Protein AF-A0A2V9WBE5-F1 (afdb_monomer_lite)

Secondary structure (DSSP, 8-state):
-EE----SHHHHHHHHHTT--EE-SGGGGS-----GGG--HHHHHHHHHHHHTTSSS--HHHHHHHHHH-HHHHHHHHHHHTSTTT--SS----HHHHHHHHHHHHHHHHHHHHHHHHHTTTS-HHHHHHHHHHHHHHHHHGGGS--TT--HHHHHHHTTHHHHHTS-HHHHHHHS---GGG-

pLDDT: mean 77.33, std 11.96, range [38.25, 93.69]

Structure (mmCIF, N/CA/C/O backbone):
data_AF-A0A2V9WBE5-F1
#
_entry.id   AF-A0A2V9WBE5-F1
#
loop_
_atom_site.group_PDB
_atom_site.id
_atom_site.type_symbol
_atom_site.label_atom_id
_atom_site.label_alt_id
_atom_site.label_comp_id
_atom_site.label_asym_id
_atom_site.label_entity_id
_atom_site.label_seq_id
_atom_site.pdbx_PDB_ins_code
_atom_site.Cartn_x
_atom_site.Cartn_y
_atom_site.Cartn_z
_atom_site.occupancy
_atom_site.B_iso_or_equiv
_atom_site.auth_seq_id
_atom_site.auth_comp_id
_atom_site.auth_asym_id
_atom_site.auth_atom_id
_atom_site.pdbx_PDB_model_num
ATOM 1 N N . MET A 1 1 ? -28.355 -11.026 12.285 1.00 78.06 1 MET A N 1
ATOM 2 C CA . MET A 1 1 ? -29.011 -9.721 12.033 1.00 78.06 1 MET A CA 1
ATOM 3 C C . MET A 1 1 ? -27.950 -8.696 11.657 1.00 78.06 1 MET A C 1
ATOM 5 O O . MET A 1 1 ? -26.858 -8.767 12.220 1.00 78.06 1 MET A O 1
ATOM 9 N N . LEU A 1 2 ? -28.258 -7.803 10.712 1.00 88.44 2 LEU A N 1
ATOM 10 C CA . LEU A 1 2 ? -27.380 -6.739 10.209 1.00 88.44 2 LEU A CA 1
ATOM 11 C C . LEU A 1 2 ? -27.855 -5.382 10.744 1.00 88.44 2 LEU A C 1
ATOM 13 O O . LEU A 1 2 ? -29.040 -5.081 10.640 1.00 88.44 2 LEU A O 1
ATOM 17 N N . ALA A 1 3 ? -26.945 -4.595 11.313 1.00 88.69 3 ALA A N 1
ATOM 18 C CA . ALA A 1 3 ? -27.180 -3.197 11.655 1.00 88.69 3 ALA A CA 1
ATOM 19 C C . ALA A 1 3 ? -26.662 -2.305 10.520 1.00 88.69 3 ALA A C 1
ATOM 21 O O . ALA A 1 3 ? -25.481 -2.364 10.173 1.00 88.69 3 ALA A O 1
ATOM 22 N N . GLU A 1 4 ? -27.540 -1.494 9.938 1.00 89.38 4 GLU A N 1
ATOM 23 C CA . GLU A 1 4 ? -27.226 -0.611 8.811 1.00 89.38 4 GLU A CA 1
ATOM 24 C C . GLU A 1 4 ? -27.045 0.844 9.260 1.00 89.38 4 GLU A C 1
ATOM 26 O O . GLU A 1 4 ? -27.530 1.244 10.317 1.00 89.38 4 GLU A O 1
ATOM 31 N N . LYS A 1 5 ? -26.380 1.649 8.417 1.00 87.00 5 LYS A N 1
ATOM 32 C CA . LYS A 1 5 ? -26.157 3.094 8.614 1.00 87.00 5 LYS A CA 1
ATOM 33 C C . LYS A 1 5 ? -25.480 3.450 9.945 1.00 87.00 5 LYS A C 1
ATOM 35 O O . LYS A 1 5 ? -25.814 4.450 10.562 1.00 87.00 5 LYS A O 1
ATOM 40 N N . ILE A 1 6 ? -24.497 2.654 10.363 1.00 86.25 6 ILE A N 1
ATOM 41 C CA . ILE A 1 6 ? -23.633 2.989 11.502 1.00 86.25 6 ILE A CA 1
ATOM 42 C C . ILE A 1 6 ? -22.688 4.137 11.104 1.00 86.25 6 ILE A C 1
ATOM 44 O O . ILE A 1 6 ? -21.798 3.970 10.262 1.00 86.25 6 ILE A O 1
ATOM 48 N N . GLU A 1 7 ? -22.858 5.311 11.699 1.00 85.25 7 GLU A N 1
ATOM 49 C CA . GLU A 1 7 ? -22.063 6.508 11.401 1.00 85.25 7 GLU A CA 1
ATOM 50 C C . GLU A 1 7 ? -21.077 6.860 12.520 1.00 85.25 7 GLU A C 1
ATOM 52 O O . GLU A 1 7 ? -20.078 7.536 12.259 1.00 85.25 7 GLU A O 1
ATOM 57 N N . THR A 1 8 ? -21.286 6.338 13.734 1.00 83.25 8 THR A N 1
ATOM 58 C CA . THR A 1 8 ? -20.435 6.604 14.904 1.00 83.25 8 THR A CA 1
ATOM 59 C C . THR A 1 8 ? -20.063 5.349 15.705 1.00 83.25 8 THR A C 1
ATOM 61 O O . THR A 1 8 ? -20.755 4.329 15.682 1.00 83.25 8 THR A O 1
ATOM 64 N N . GLN A 1 9 ? -18.987 5.447 16.496 1.00 82.25 9 GLN A N 1
ATOM 65 C CA . GLN A 1 9 ? -18.557 4.383 17.413 1.00 82.25 9 GLN A CA 1
ATOM 66 C C . GLN A 1 9 ? -19.624 4.068 18.474 1.00 82.25 9 GLN A C 1
ATOM 68 O O . GLN A 1 9 ? -19.827 2.909 18.833 1.00 82.25 9 GLN A O 1
ATOM 73 N N . ALA A 1 10 ? -20.347 5.086 18.949 1.00 85.94 10 ALA A N 1
ATOM 74 C CA . ALA A 1 10 ? -21.421 4.917 19.925 1.00 85.94 10 ALA A CA 1
ATOM 75 C C . ALA A 1 10 ? -22.592 4.093 19.359 1.00 85.94 10 ALA A C 1
ATOM 77 O O . ALA A 1 10 ? -23.135 3.233 20.052 1.00 85.94 10 ALA A O 1
ATOM 78 N N . GLU A 1 11 ? -22.957 4.315 18.093 1.00 88.06 11 GLU A N 1
ATOM 79 C CA . GLU A 1 11 ? -23.975 3.516 17.398 1.00 88.06 11 GLU A CA 1
ATOM 80 C C . GLU A 1 11 ? -23.520 2.072 17.196 1.00 88.06 11 GLU A C 1
ATOM 82 O O . GLU A 1 11 ? -24.308 1.153 17.414 1.00 88.06 11 GLU A O 1
ATOM 87 N N . PHE A 1 12 ? -22.247 1.863 16.845 1.00 87.50 12 PHE A N 1
ATOM 88 C CA . PHE A 1 12 ? -21.667 0.526 16.730 1.00 87.50 12 PHE A CA 1
ATOM 89 C C . PHE A 1 12 ? -21.754 -0.249 18.051 1.00 87.50 12 PHE A C 1
ATOM 91 O O . PHE A 1 12 ? -22.255 -1.374 18.071 1.00 87.50 12 PHE A O 1
ATOM 98 N N . LEU A 1 13 ? -21.311 0.357 19.159 1.00 89.69 13 LEU A N 1
ATOM 99 C CA . LEU A 1 13 ? -21.344 -0.275 20.481 1.00 89.69 13 LEU A CA 1
ATOM 100 C C . LEU A 1 13 ? -22.779 -0.571 20.927 1.00 89.69 13 LEU A C 1
ATOM 102 O O . LEU A 1 13 ? -23.063 -1.677 21.378 1.00 89.69 13 LEU A O 1
ATOM 106 N N . ARG A 1 14 ? -23.708 0.366 20.707 1.00 91.31 14 ARG A N 1
ATOM 107 C CA . ARG A 1 14 ? -25.129 0.164 21.014 1.00 91.31 14 ARG A CA 1
ATOM 108 C C . ARG A 1 14 ? -25.738 -0.980 20.199 1.00 91.31 14 ARG A C 1
ATOM 110 O O . ARG A 1 14 ? -26.460 -1.799 20.758 1.00 91.31 14 ARG A O 1
ATOM 117 N N . ALA A 1 15 ? -25.453 -1.061 18.899 1.00 90.25 15 ALA A N 1
ATOM 118 C CA . ALA A 1 15 ? -25.935 -2.153 18.053 1.00 90.25 15 ALA A CA 1
ATOM 119 C C . ALA A 1 15 ? -25.315 -3.503 18.460 1.00 90.25 15 ALA A C 1
ATOM 121 O O . ALA A 1 15 ? -25.993 -4.530 18.453 1.00 90.25 15 ALA A O 1
ATOM 122 N N . LYS A 1 16 ? -24.045 -3.512 18.875 1.00 90.12 16 LYS A N 1
ATOM 123 C CA . LYS A 1 16 ? -23.384 -4.711 19.401 1.00 90.12 16 LYS A CA 1
ATOM 124 C C . LYS A 1 16 ? -24.050 -5.207 20.689 1.00 90.12 16 LYS A C 1
ATOM 126 O O . LYS A 1 16 ? -24.352 -6.395 20.780 1.00 90.12 16 LYS A O 1
ATOM 131 N N . ASP A 1 17 ? -24.349 -4.312 21.630 1.00 93.69 17 ASP A N 1
ATOM 132 C CA . ASP A 1 17 ? -25.040 -4.653 22.885 1.00 93.69 17 ASP A CA 1
ATOM 133 C C . ASP A 1 17 ? -26.476 -5.149 22.657 1.00 93.69 17 ASP A C 1
ATOM 135 O O . ASP A 1 17 ? -26.994 -5.956 23.425 1.00 93.69 17 ASP A O 1
ATOM 139 N N . GLN A 1 18 ? -27.112 -4.726 21.563 1.00 93.25 18 GLN A N 1
ATOM 140 C CA . GLN A 1 18 ? -28.424 -5.220 21.130 1.00 93.25 18 GLN A CA 1
ATOM 141 C C . GLN A 1 18 ? -28.369 -6.595 20.435 1.00 93.25 18 GLN A C 1
ATOM 143 O O . GLN A 1 18 ? -29.400 -7.104 19.996 1.00 93.25 18 GLN A O 1
ATOM 148 N N . GLY A 1 19 ? -27.189 -7.215 20.325 1.00 92.38 19 GLY A N 1
ATOM 149 C CA . GLY A 1 19 ? -27.020 -8.561 19.772 1.00 92.38 19 GLY A CA 1
ATOM 150 C C . GLY A 1 19 ? -26.919 -8.622 18.245 1.00 92.38 19 GLY A C 1
ATOM 151 O O . GLY A 1 19 ? -27.076 -9.697 17.660 1.00 92.38 19 GLY A O 1
ATOM 152 N N . PHE A 1 20 ? -26.657 -7.499 17.567 1.00 90.62 20 PHE A N 1
ATOM 153 C CA . PHE A 1 20 ? -26.340 -7.526 16.139 1.00 90.62 20 PHE A CA 1
ATOM 154 C C . PHE A 1 20 ? -24.969 -8.172 15.895 1.00 90.62 20 PHE A C 1
ATOM 156 O O . PHE A 1 20 ? -24.033 -8.014 16.676 1.00 90.62 20 PHE A O 1
ATOM 163 N N . VAL A 1 21 ? -24.860 -8.915 14.790 1.00 87.94 21 VAL A N 1
ATOM 164 C CA . VAL A 1 21 ? -23.665 -9.717 14.454 1.00 87.94 21 VAL A CA 1
ATOM 165 C C . VAL A 1 21 ? -22.935 -9.147 13.236 1.00 87.94 21 VAL A C 1
ATOM 167 O O . VAL A 1 21 ? -21.721 -9.284 13.121 1.00 87.94 21 VAL A O 1
ATOM 170 N N . TYR A 1 22 ? -23.665 -8.474 12.343 1.00 85.50 22 TYR A N 1
ATOM 171 C CA . TYR A 1 22 ? -23.114 -7.793 11.175 1.00 85.50 22 TYR A CA 1
ATOM 172 C C . TYR A 1 22 ? -23.400 -6.297 11.252 1.00 85.50 22 TYR A C 1
ATOM 174 O O . TYR A 1 22 ? -24.440 -5.893 11.777 1.00 85.50 22 TYR A O 1
ATOM 182 N N . PHE A 1 23 ? -22.506 -5.489 10.682 1.00 86.50 23 PHE A N 1
ATOM 183 C CA . PHE A 1 23 ? -22.584 -4.033 10.732 1.00 86.50 23 PHE A CA 1
ATOM 184 C C . PHE A 1 23 ? -22.204 -3.429 9.383 1.00 86.50 23 PHE A C 1
ATOM 186 O O . PHE A 1 23 ? -21.252 -3.871 8.741 1.00 86.50 23 PHE A O 1
ATOM 193 N N . GLN A 1 24 ? -22.928 -2.393 8.978 1.00 82.56 24 GLN A N 1
ATOM 194 C CA . GLN A 1 24 ? -22.665 -1.615 7.777 1.00 82.56 24 GLN A CA 1
ATOM 195 C C . GLN A 1 24 ? -22.801 -0.129 8.104 1.00 82.56 24 GLN A C 1
ATOM 197 O O . GLN A 1 24 ? -23.780 0.298 8.711 1.00 82.56 24 GLN A O 1
ATOM 202 N N . GLY A 1 25 ? -21.856 0.681 7.635 1.00 83.50 25 GLY A N 1
ATOM 203 C CA . GLY A 1 25 ? -21.976 2.131 7.704 1.00 83.50 25 GLY A CA 1
ATOM 204 C C . GLY A 1 25 ? -20.668 2.863 7.427 1.00 83.50 25 GLY A C 1
ATOM 205 O O . GLY A 1 25 ? -19.612 2.244 7.282 1.00 83.50 25 GLY A O 1
ATOM 206 N N . PHE A 1 26 ? -20.745 4.190 7.311 1.00 77.19 26 PHE A N 1
ATOM 207 C CA . PHE A 1 26 ? -19.590 5.032 6.986 1.00 77.19 26 PHE A CA 1
ATOM 208 C C . PHE A 1 26 ? -18.542 5.073 8.096 1.00 77.19 26 PHE A C 1
ATOM 210 O O . PHE A 1 26 ? -17.376 5.330 7.799 1.00 77.19 26 PHE A O 1
ATOM 217 N N . PHE A 1 27 ? -18.937 4.778 9.338 1.00 76.31 27 PHE A N 1
ATOM 218 C CA . PHE A 1 27 ? -18.042 4.717 10.491 1.00 76.31 27 PHE A CA 1
ATOM 219 C C . PHE A 1 27 ? -16.790 3.866 10.220 1.00 76.31 27 PHE A C 1
ATOM 221 O O . PHE A 1 27 ? -15.676 4.304 10.476 1.00 76.31 27 PHE A O 1
ATOM 228 N N . PHE A 1 28 ? -16.952 2.697 9.594 1.00 73.94 28 PHE A N 1
ATOM 229 C CA . PHE A 1 28 ? -15.852 1.760 9.327 1.00 73.94 28 PHE A CA 1
ATOM 230 C C . PHE A 1 28 ? -14.881 2.210 8.221 1.00 73.94 28 PHE A C 1
ATOM 232 O O . PHE A 1 28 ? -13.916 1.507 7.928 1.00 73.94 28 PHE A O 1
ATOM 239 N N . ARG A 1 29 ? -15.151 3.347 7.566 1.00 71.06 29 ARG A N 1
ATOM 240 C CA . ARG A 1 29 ? -14.360 3.896 6.452 1.00 71.06 29 ARG A CA 1
ATOM 241 C C . ARG A 1 29 ? -13.839 5.307 6.724 1.00 71.06 29 ARG A C 1
ATOM 243 O O . ARG A 1 29 ? -13.309 5.928 5.809 1.00 71.06 29 ARG A O 1
ATOM 250 N N . ARG A 1 30 ? -14.013 5.825 7.942 1.00 67.88 30 ARG A N 1
ATOM 251 C CA . ARG A 1 30 ? -13.469 7.119 8.367 1.00 67.88 30 ARG A CA 1
ATOM 252 C C . ARG A 1 30 ? -12.310 6.894 9.339 1.00 67.88 30 ARG A C 1
ATOM 254 O O . ARG A 1 30 ? -12.384 5.956 10.132 1.00 67.88 30 ARG A O 1
ATOM 261 N N . PRO A 1 31 ? -11.258 7.727 9.299 1.00 56.84 31 PRO A N 1
ATOM 262 C CA . PRO A 1 31 ? -10.223 7.683 10.322 1.00 56.84 31 PRO A CA 1
ATOM 263 C C . PRO A 1 31 ? -10.829 7.990 11.697 1.00 56.84 31 PRO A C 1
ATOM 265 O O . PRO A 1 31 ? -11.551 8.975 11.858 1.00 56.84 31 PRO A O 1
ATOM 268 N N . GLU A 1 32 ? -10.520 7.163 12.696 1.00 63.84 32 GLU A N 1
ATOM 269 C CA . GLU A 1 32 ? -10.599 7.601 14.091 1.00 63.84 32 GLU A CA 1
ATOM 270 C C . GLU A 1 32 ? -9.409 8.535 14.320 1.00 63.84 32 GLU A C 1
ATOM 272 O O . GLU A 1 32 ? -8.277 8.165 14.035 1.00 63.84 32 GLU A O 1
ATOM 277 N N . MET A 1 33 ? -9.661 9.770 14.752 1.00 58.12 33 MET A N 1
ATOM 278 C CA . MET A 1 33 ? -8.610 10.774 14.932 1.00 58.12 33 MET A CA 1
ATOM 279 C C . MET A 1 33 ? -7.726 10.380 16.123 1.00 58.12 33 MET A C 1
ATOM 281 O O . MET A 1 33 ? -8.061 10.691 17.266 1.00 58.12 33 MET A O 1
ATOM 285 N N . MET A 1 34 ? -6.606 9.702 15.869 1.00 51.38 34 MET A N 1
ATOM 286 C CA . MET A 1 34 ? -5.536 9.559 16.856 1.00 51.38 34 MET A CA 1
ATOM 287 C C . MET A 1 34 ? -4.623 10.785 16.795 1.00 51.38 34 MET A C 1
ATOM 289 O O . MET A 1 34 ? -4.297 11.287 15.720 1.00 51.38 34 MET A O 1
ATOM 293 N N . ASN A 1 35 ? -4.188 11.286 17.954 1.00 48.38 35 ASN A N 1
ATOM 294 C CA . ASN A 1 35 ? -3.195 12.356 17.989 1.00 48.38 35 ASN A CA 1
ATOM 295 C C . ASN A 1 35 ? -1.911 11.870 17.306 1.00 48.38 35 ASN A C 1
ATOM 297 O O . ASN A 1 35 ? -1.363 10.824 17.649 1.00 48.38 35 ASN A O 1
ATOM 301 N N . THR A 1 36 ? -1.374 12.667 16.382 1.00 49.62 36 THR A N 1
ATOM 302 C CA . THR A 1 36 ? -0.201 12.329 15.557 1.00 49.62 36 THR A CA 1
ATOM 303 C C . THR A 1 36 ? 1.066 11.984 16.350 1.00 49.62 36 THR A C 1
ATOM 305 O O . THR A 1 36 ? 2.021 11.459 15.777 1.00 49.62 36 THR A O 1
ATOM 308 N N . ARG A 1 37 ? 1.090 12.284 17.656 1.00 48.00 37 ARG A N 1
ATOM 309 C CA . ARG A 1 37 ? 2.185 11.971 18.586 1.00 48.00 37 ARG A CA 1
ATOM 310 C C . ARG A 1 37 ? 2.231 10.504 19.029 1.00 48.00 37 ARG A C 1
ATOM 312 O O . ARG A 1 37 ? 3.293 10.083 19.472 1.00 48.00 37 ARG A O 1
ATOM 319 N N . ASP A 1 38 ? 1.158 9.736 18.840 1.00 52.41 38 ASP A N 1
ATOM 320 C CA . ASP A 1 38 ? 1.042 8.351 19.326 1.00 52.41 38 ASP A CA 1
ATOM 321 C C . ASP A 1 38 ? 1.103 7.299 18.202 1.00 52.41 38 ASP A C 1
ATOM 323 O O . ASP A 1 38 ? 0.725 6.145 18.400 1.00 52.41 38 ASP A O 1
ATOM 327 N N . MET A 1 39 ? 1.579 7.665 17.002 1.00 59.91 39 MET A N 1
ATOM 328 C CA . MET A 1 39 ? 1.632 6.726 15.877 1.00 59.91 39 MET A CA 1
ATOM 329 C C . MET A 1 39 ? 2.607 5.565 16.163 1.00 59.91 39 MET A C 1
ATOM 331 O O . MET A 1 39 ? 3.805 5.803 16.351 1.00 59.91 39 MET A O 1
ATOM 335 N N . PRO A 1 40 ? 2.139 4.304 16.113 1.00 66.75 40 PRO A N 1
ATOM 336 C CA . PRO A 1 40 ? 2.992 3.134 16.276 1.00 66.75 40 PRO A CA 1
ATOM 337 C C . PRO A 1 40 ? 4.147 3.096 15.260 1.00 66.75 40 PRO A C 1
ATOM 339 O O . PRO A 1 40 ? 3.980 3.427 14.081 1.00 66.75 40 PRO A O 1
ATOM 342 N N . ALA A 1 41 ? 5.330 2.658 15.702 1.00 65.31 41 ALA A N 1
ATOM 343 C CA . ALA A 1 41 ? 6.552 2.659 14.887 1.00 65.31 41 ALA A CA 1
ATOM 344 C C . ALA A 1 41 ? 6.426 1.843 13.582 1.00 65.31 41 ALA A C 1
ATOM 346 O O . ALA A 1 41 ? 7.000 2.220 12.559 1.00 65.31 41 ALA A O 1
ATOM 347 N N . ASN A 1 42 ? 5.625 0.775 13.594 1.00 71.38 42 ASN A N 1
ATOM 348 C CA . ASN A 1 42 ? 5.325 -0.038 12.415 1.00 71.38 42 ASN A CA 1
ATOM 349 C C . ASN A 1 42 ? 4.520 0.741 11.352 1.00 71.38 42 ASN A C 1
ATOM 351 O O . ASN A 1 42 ? 4.871 0.716 10.173 1.00 71.38 42 ASN A O 1
ATOM 355 N N . ARG A 1 43 ? 3.500 1.521 11.752 1.00 75.56 43 ARG A N 1
ATOM 356 C CA . ARG A 1 43 ? 2.715 2.389 10.849 1.00 75.56 43 ARG A CA 1
ATOM 357 C C . ARG A 1 43 ? 3.597 3.447 10.187 1.00 75.56 43 ARG A C 1
ATOM 359 O O . ARG A 1 43 ? 3.488 3.680 8.983 1.00 75.56 43 ARG A O 1
ATOM 366 N N . MET A 1 44 ? 4.534 4.018 10.944 1.00 81.69 44 MET A N 1
ATOM 367 C CA . MET A 1 44 ? 5.516 4.961 10.406 1.00 81.69 44 MET A CA 1
ATOM 368 C C . MET A 1 44 ? 6.424 4.311 9.351 1.00 81.69 44 MET A C 1
ATOM 370 O O . MET A 1 44 ? 6.733 4.939 8.336 1.00 81.69 44 MET A O 1
ATOM 374 N N . ASN A 1 45 ? 6.841 3.057 9.551 1.00 86.75 45 ASN A N 1
ATOM 375 C CA . ASN A 1 45 ? 7.685 2.369 8.578 1.00 86.75 45 ASN A CA 1
ATOM 376 C C . ASN A 1 45 ? 6.937 2.073 7.265 1.00 86.75 45 ASN A C 1
ATOM 378 O O . ASN A 1 45 ? 7.496 2.279 6.188 1.00 86.75 45 ASN A O 1
ATOM 382 N N . TYR A 1 46 ? 5.652 1.702 7.327 1.00 85.81 46 TYR A N 1
ATOM 383 C CA . TYR A 1 46 ? 4.815 1.553 6.128 1.00 85.81 46 TYR A CA 1
ATOM 384 C C . TYR A 1 46 ? 4.644 2.868 5.359 1.00 85.81 46 TYR A C 1
ATOM 386 O O . TYR A 1 46 ? 4.725 2.877 4.130 1.00 85.81 46 TYR A O 1
ATOM 394 N N . LEU A 1 47 ? 4.477 3.996 6.056 1.00 84.12 47 LEU A N 1
ATOM 395 C CA . LEU A 1 47 ? 4.420 5.307 5.409 1.00 84.12 47 LEU A CA 1
ATOM 396 C C . LEU A 1 47 ? 5.737 5.641 4.691 1.00 84.12 47 LEU A C 1
ATOM 398 O O . LEU A 1 47 ? 5.715 6.103 3.552 1.00 84.12 47 LEU A O 1
ATOM 402 N N . ARG A 1 48 ? 6.887 5.356 5.314 1.00 89.00 48 ARG A N 1
ATOM 403 C CA . ARG A 1 48 ? 8.206 5.533 4.681 1.00 89.00 48 ARG A CA 1
ATOM 404 C C . ARG A 1 48 ? 8.382 4.641 3.451 1.00 89.00 48 ARG A C 1
ATOM 406 O O . ARG A 1 48 ? 8.900 5.109 2.441 1.00 89.00 48 ARG A O 1
ATOM 413 N N . MET A 1 49 ? 7.900 3.394 3.492 1.00 90.31 49 MET A N 1
ATOM 414 C CA . MET A 1 49 ? 7.870 2.526 2.306 1.00 90.31 49 MET A CA 1
ATOM 415 C C . MET A 1 49 ? 7.066 3.162 1.168 1.00 90.31 49 MET A C 1
ATOM 417 O O . MET A 1 49 ? 7.551 3.199 0.039 1.00 90.31 49 MET A O 1
ATOM 421 N N . LEU A 1 50 ? 5.869 3.689 1.462 1.00 86.88 50 LEU A N 1
ATOM 422 C CA . LEU A 1 50 ? 5.019 4.371 0.478 1.00 86.88 50 LEU A CA 1
ATOM 423 C C . LEU A 1 50 ? 5.690 5.624 -0.096 1.00 86.88 50 LEU A C 1
ATOM 425 O O . LEU A 1 50 ? 5.599 5.861 -1.300 1.00 86.88 50 LEU A O 1
ATOM 429 N N . GLN A 1 51 ? 6.388 6.401 0.735 1.00 87.62 51 GLN A N 1
ATOM 430 C CA . GLN A 1 51 ? 7.166 7.557 0.285 1.00 87.62 51 GLN A CA 1
ATOM 431 C C . GLN A 1 51 ? 8.266 7.146 -0.696 1.00 87.62 51 GLN A C 1
ATOM 433 O O . GLN A 1 51 ? 8.367 7.734 -1.770 1.00 87.62 51 GLN A O 1
ATOM 438 N N . GLU A 1 52 ? 9.059 6.127 -0.358 1.00 90.50 52 GLU A N 1
ATOM 439 C CA . GLU A 1 52 ? 10.188 5.684 -1.180 1.00 90.50 52 GLU A CA 1
ATOM 440 C C . GLU A 1 52 ? 9.727 5.216 -2.567 1.00 90.50 52 GLU A C 1
ATOM 442 O O . GLU A 1 52 ? 10.248 5.655 -3.588 1.00 90.50 52 GLU A O 1
ATOM 447 N N . VAL A 1 53 ? 8.667 4.405 -2.628 1.00 89.12 53 VAL A N 1
ATOM 448 C CA . VAL A 1 53 ? 8.127 3.886 -3.900 1.00 89.12 53 VAL A CA 1
ATOM 449 C C . VAL A 1 53 ? 7.277 4.885 -4.686 1.00 89.12 53 VAL A C 1
ATOM 451 O O . VAL A 1 53 ? 6.825 4.563 -5.793 1.00 89.12 53 VAL A O 1
ATOM 454 N N . SER A 1 54 ? 7.047 6.078 -4.138 1.00 84.62 54 SER A N 1
ATOM 455 C CA . SER A 1 54 ? 6.403 7.197 -4.839 1.00 84.62 54 SER A CA 1
ATOM 456 C C . SER A 1 54 ? 7.419 8.154 -5.467 1.00 84.62 54 SER A C 1
ATOM 458 O O . SER A 1 54 ? 7.042 8.961 -6.308 1.00 84.62 54 SER A O 1
ATOM 460 N N . ARG A 1 55 ? 8.712 8.051 -5.124 1.00 86.12 55 ARG A N 1
ATOM 461 C CA . ARG A 1 55 ? 9.756 8.896 -5.720 1.00 86.12 55 ARG A CA 1
ATOM 462 C C . ARG A 1 55 ? 9.934 8.612 -7.216 1.00 86.12 55 ARG A C 1
ATOM 464 O O . ARG A 1 55 ? 9.860 7.441 -7.601 1.00 86.12 55 ARG A O 1
ATOM 471 N N . PRO A 1 56 ? 10.256 9.627 -8.043 1.00 81.56 56 PRO A N 1
ATOM 472 C CA . PRO A 1 56 ? 10.575 9.424 -9.457 1.00 81.56 56 PRO A CA 1
ATOM 473 C C . PRO A 1 56 ? 11.702 8.407 -9.669 1.00 81.56 56 PRO A C 1
ATOM 475 O O . PRO A 1 56 ? 11.577 7.512 -10.497 1.00 81.56 56 PRO A O 1
ATOM 478 N N . GLU A 1 57 ? 12.753 8.485 -8.852 1.00 86.62 57 GLU A N 1
ATOM 479 C CA . GLU A 1 57 ? 13.881 7.552 -8.851 1.00 86.62 57 GLU A CA 1
ATOM 480 C C . GLU A 1 57 ? 13.846 6.702 -7.579 1.00 86.62 57 GLU A C 1
ATOM 482 O O . GLU A 1 57 ? 13.822 7.240 -6.468 1.00 86.62 57 GLU A O 1
ATOM 487 N N . LEU A 1 58 ? 13.816 5.374 -7.731 1.00 87.81 58 LEU A N 1
ATOM 488 C CA . LEU A 1 58 ? 13.763 4.460 -6.593 1.00 87.81 58 LEU A CA 1
ATOM 489 C C . LEU A 1 58 ? 15.154 4.275 -5.987 1.00 87.81 58 LEU A C 1
ATOM 491 O O . LEU A 1 58 ? 16.055 3.746 -6.642 1.00 87.81 58 LEU A O 1
ATOM 495 N N . ASN A 1 59 ? 15.319 4.574 -4.697 1.00 91.56 59 ASN A N 1
ATOM 496 C CA . ASN A 1 59 ? 16.504 4.128 -3.979 1.00 91.56 59 ASN A CA 1
ATOM 497 C C . ASN A 1 59 ? 16.297 2.691 -3.480 1.00 91.56 59 ASN A C 1
ATOM 499 O O . ASN A 1 59 ? 15.776 2.452 -2.390 1.00 91.56 59 ASN A O 1
ATOM 503 N N . LEU A 1 60 ? 16.745 1.714 -4.274 1.00 89.19 60 LEU A N 1
ATOM 504 C CA . LEU A 1 60 ? 16.591 0.290 -3.954 1.00 89.19 60 LEU A CA 1
ATOM 505 C C . LEU A 1 60 ? 17.227 -0.093 -2.605 1.00 89.19 60 LEU A C 1
ATOM 507 O O . LEU A 1 60 ? 16.723 -0.975 -1.915 1.00 89.19 60 LEU A O 1
ATOM 511 N N . LYS A 1 61 ? 18.326 0.566 -2.214 1.00 91.38 61 LYS A N 1
ATOM 512 C CA . LYS A 1 61 ? 19.010 0.302 -0.940 1.00 91.38 61 LYS A CA 1
ATOM 513 C C . LYS A 1 61 ? 18.185 0.800 0.244 1.00 91.38 61 LYS A C 1
ATOM 515 O O . LYS A 1 61 ? 18.102 0.111 1.256 1.00 91.38 61 LYS A O 1
ATOM 520 N N . GLU A 1 62 ? 17.578 1.975 0.115 1.00 93.44 62 GLU A N 1
ATOM 521 C CA . GLU A 1 62 ? 16.691 2.497 1.153 1.00 93.44 62 GLU A CA 1
ATOM 522 C C . GLU A 1 62 ? 15.421 1.656 1.259 1.00 93.44 62 GLU A C 1
ATOM 524 O O . GLU A 1 62 ? 15.034 1.252 2.354 1.00 93.44 62 GLU A O 1
ATOM 529 N N . LEU A 1 63 ? 14.841 1.275 0.118 1.00 92.94 63 LEU A N 1
ATOM 530 C CA . LEU A 1 63 ? 13.701 0.369 0.095 1.00 92.94 63 LEU A CA 1
ATOM 531 C C . LEU A 1 63 ? 14.025 -0.981 0.756 1.00 92.94 63 LEU A C 1
ATOM 533 O O . LEU A 1 63 ? 13.231 -1.489 1.546 1.00 92.94 63 LEU A O 1
ATOM 537 N N . GLU A 1 64 ? 15.199 -1.550 0.473 1.00 92.75 64 GLU A N 1
ATOM 538 C CA . GLU A 1 64 ? 15.684 -2.772 1.121 1.00 92.75 64 GLU A CA 1
ATOM 539 C C . GLU A 1 64 ? 15.735 -2.614 2.649 1.00 92.75 64 GLU A C 1
ATOM 541 O O . GLU A 1 64 ? 15.282 -3.508 3.365 1.00 92.75 64 GLU A O 1
ATOM 546 N N . ASN A 1 65 ? 16.260 -1.493 3.154 1.00 93.44 65 ASN A N 1
ATOM 547 C CA . ASN A 1 65 ? 16.340 -1.221 4.592 1.00 93.44 65 ASN A CA 1
ATOM 548 C C . ASN A 1 65 ? 14.951 -1.118 5.227 1.00 93.44 65 ASN A C 1
ATOM 550 O O . ASN A 1 65 ? 14.706 -1.732 6.267 1.00 93.44 65 ASN A O 1
ATOM 554 N N . LEU A 1 66 ? 14.036 -0.388 4.584 1.00 93.12 66 LEU A N 1
ATOM 555 C CA . LEU A 1 66 ? 12.660 -0.234 5.050 1.00 93.12 66 LEU A CA 1
ATOM 556 C C . LEU A 1 66 ? 11.956 -1.591 5.119 1.00 93.12 66 LEU A C 1
ATOM 558 O O . LEU A 1 66 ? 11.354 -1.913 6.143 1.00 93.12 66 LEU A O 1
ATOM 562 N N . VAL A 1 67 ? 12.076 -2.416 4.072 1.00 90.25 67 VAL A N 1
ATOM 563 C CA . VAL A 1 67 ? 11.504 -3.772 4.042 1.00 90.25 67 VAL A CA 1
ATOM 564 C C . VAL A 1 67 ? 12.105 -4.644 5.145 1.00 90.25 67 VAL A C 1
ATOM 566 O O . VAL A 1 67 ? 11.359 -5.330 5.840 1.00 90.25 67 VAL A O 1
ATOM 569 N N . LYS A 1 68 ? 13.429 -4.586 5.353 1.00 86.38 68 LYS A N 1
ATOM 570 C CA . LYS A 1 68 ? 14.136 -5.339 6.405 1.00 86.38 68 LYS A CA 1
ATOM 571 C C . LYS A 1 68 ? 13.726 -4.957 7.8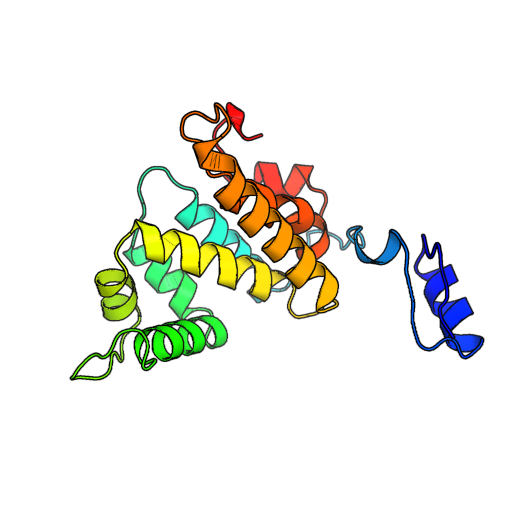20 1.00 86.38 68 LYS A C 1
ATOM 573 O O . LYS A 1 68 ? 13.769 -5.815 8.698 1.00 86.38 68 LYS A O 1
ATOM 578 N N . ALA A 1 69 ? 13.321 -3.709 8.035 1.00 86.94 69 ALA A N 1
ATOM 579 C CA . ALA A 1 69 ? 12.827 -3.257 9.328 1.00 86.94 69 ALA A CA 1
ATOM 580 C C . ALA A 1 69 ? 11.485 -3.911 9.714 1.00 86.94 69 ALA A C 1
ATOM 582 O O . ALA A 1 69 ? 11.166 -3.971 10.896 1.00 86.94 69 ALA A O 1
ATOM 583 N N . GLU A 1 70 ? 10.731 -4.461 8.751 1.00 83.62 70 GLU A N 1
ATOM 584 C CA . GLU A 1 70 ? 9.458 -5.147 8.998 1.00 83.62 70 GLU A CA 1
ATOM 585 C C . GLU A 1 70 ? 9.535 -6.631 8.632 1.00 83.62 70 GLU A C 1
ATOM 587 O O . GLU A 1 70 ? 9.377 -7.037 7.476 1.00 83.62 70 GLU A O 1
ATOM 592 N N . ALA A 1 71 ? 9.711 -7.479 9.648 1.00 71.19 71 ALA A N 1
ATOM 593 C CA . ALA A 1 71 ? 9.845 -8.927 9.475 1.00 71.19 71 ALA A CA 1
ATOM 594 C C . ALA A 1 71 ? 8.657 -9.556 8.719 1.00 71.19 71 ALA A C 1
ATOM 596 O O . ALA A 1 71 ? 8.839 -10.457 7.897 1.00 71.19 71 ALA A O 1
ATOM 597 N N . SER A 1 72 ? 7.439 -9.049 8.949 1.00 72.94 72 SER A N 1
ATOM 598 C CA . SER A 1 72 ? 6.231 -9.532 8.270 1.00 72.94 72 SER A CA 1
ATOM 599 C C . SER A 1 72 ? 6.254 -9.251 6.759 1.00 72.94 72 SER A C 1
ATOM 601 O O . SER A 1 72 ? 5.828 -10.093 5.965 1.00 72.94 72 SER A O 1
ATOM 603 N N . VAL A 1 73 ? 6.812 -8.109 6.351 1.00 84.56 73 VAL A N 1
ATOM 604 C CA . VAL A 1 73 ? 6.988 -7.709 4.949 1.00 84.56 73 VAL A CA 1
ATOM 605 C C . VAL A 1 73 ? 8.075 -8.559 4.300 1.00 84.56 73 VAL A C 1
ATOM 607 O O . VAL A 1 73 ? 7.835 -9.144 3.246 1.00 84.56 73 VAL A O 1
ATOM 610 N N . CYS A 1 74 ? 9.224 -8.727 4.959 1.00 75.75 74 CYS A N 1
ATOM 611 C CA . CYS A 1 74 ? 10.299 -9.610 4.491 1.00 75.75 74 CYS A CA 1
ATOM 612 C C . CYS A 1 74 ? 9.800 -11.022 4.179 1.00 75.75 74 CYS A C 1
ATOM 614 O O . CYS A 1 74 ? 10.039 -11.551 3.093 1.00 75.75 74 CYS A O 1
ATOM 616 N N . TYR A 1 75 ? 9.075 -11.620 5.124 1.00 70.00 75 TYR A N 1
ATOM 617 C CA . TYR A 1 75 ? 8.533 -12.962 4.965 1.00 70.00 75 TYR A CA 1
ATOM 618 C C . TYR A 1 75 ? 7.569 -13.053 3.775 1.00 70.00 75 TYR A C 1
ATOM 620 O O . TYR A 1 75 ? 7.673 -13.972 2.961 1.00 70.00 75 TYR A O 1
ATOM 628 N N . ARG A 1 76 ? 6.654 -12.083 3.633 1.00 75.19 76 ARG A N 1
ATOM 629 C CA . ARG A 1 76 ? 5.705 -12.034 2.509 1.00 75.19 76 ARG A CA 1
ATOM 630 C C . ARG A 1 76 ? 6.415 -11.887 1.164 1.00 75.19 76 ARG A C 1
ATOM 632 O O . ARG A 1 76 ? 5.975 -12.511 0.203 1.00 75.19 76 ARG A O 1
ATOM 639 N N . LEU A 1 77 ? 7.495 -11.106 1.094 1.00 82.19 77 LEU A N 1
ATOM 640 C CA . LEU A 1 77 ? 8.261 -10.893 -0.138 1.00 82.19 77 LEU A CA 1
ATOM 641 C C . LEU A 1 77 ? 8.909 -12.191 -0.614 1.00 82.19 77 LEU A C 1
ATOM 643 O O . LEU A 1 77 ? 8.711 -12.610 -1.753 1.00 82.19 77 LEU A O 1
ATOM 647 N N . LEU A 1 78 ? 9.648 -12.846 0.283 1.00 74.88 78 LEU A N 1
ATOM 648 C CA . LEU A 1 78 ? 10.347 -14.091 -0.028 1.00 74.88 78 LEU A CA 1
ATOM 649 C C . LEU A 1 78 ? 9.353 -15.209 -0.359 1.00 74.88 78 LEU A C 1
ATOM 651 O O . LEU A 1 78 ? 9.537 -15.925 -1.337 1.00 74.88 78 LEU A O 1
ATOM 655 N N . ARG A 1 79 ? 8.251 -15.321 0.395 1.00 73.00 79 ARG A N 1
ATOM 656 C CA . ARG A 1 79 ? 7.193 -16.303 0.113 1.00 73.00 79 ARG A CA 1
ATOM 657 C C . ARG A 1 79 ? 6.498 -16.056 -1.226 1.00 73.00 79 ARG A C 1
ATOM 659 O O . ARG A 1 79 ? 6.150 -17.018 -1.902 1.00 73.00 79 ARG A O 1
ATOM 666 N N . TYR A 1 80 ? 6.268 -14.795 -1.592 1.00 74.06 80 TYR A N 1
ATOM 667 C CA . TYR A 1 80 ? 5.664 -14.444 -2.876 1.00 74.06 80 TYR A CA 1
ATOM 668 C C . TYR A 1 80 ? 6.552 -14.890 -4.038 1.00 74.06 80 TYR A C 1
ATOM 670 O O . TYR A 1 80 ? 6.076 -15.584 -4.934 1.00 74.06 80 TYR A O 1
ATOM 678 N N . LEU A 1 81 ? 7.846 -14.568 -3.987 1.00 76.69 81 LEU A N 1
ATOM 679 C CA . LEU A 1 81 ? 8.783 -14.938 -5.044 1.00 76.69 81 LEU A CA 1
ATOM 680 C C . LEU A 1 81 ? 9.106 -16.429 -5.100 1.00 76.69 81 LEU A C 1
ATOM 682 O O . LEU A 1 81 ? 9.242 -16.970 -6.188 1.00 76.69 81 LEU A O 1
ATOM 686 N N . ASN A 1 82 ? 9.168 -17.114 -3.959 1.00 70.38 82 ASN A N 1
ATOM 687 C CA . ASN A 1 82 ? 9.359 -18.567 -3.916 1.00 70.38 82 ASN A CA 1
ATOM 688 C C . ASN A 1 82 ? 8.055 -19.347 -4.171 1.00 70.38 82 ASN A C 1
ATOM 690 O O . ASN A 1 82 ? 7.989 -20.551 -3.932 1.00 70.38 82 ASN A O 1
ATOM 694 N N . SER A 1 83 ? 6.988 -18.679 -4.621 1.00 71.25 83 SER A N 1
ATOM 695 C CA . SER A 1 83 ? 5.752 -19.360 -4.994 1.00 71.25 83 SER A CA 1
ATOM 696 C C . SER A 1 83 ? 5.875 -20.042 -6.359 1.00 71.25 83 SER A C 1
ATOM 698 O O . SER A 1 83 ? 6.662 -19.643 -7.219 1.00 71.25 83 SER A O 1
ATOM 700 N N . ALA A 1 84 ? 5.022 -21.044 -6.588 1.00 61.19 84 ALA A N 1
ATOM 701 C CA . ALA A 1 84 ? 4.980 -21.797 -7.843 1.00 61.19 84 ALA A CA 1
ATOM 702 C C . ALA A 1 84 ? 4.714 -20.924 -9.088 1.00 61.19 84 ALA A C 1
ATOM 704 O O . ALA A 1 84 ? 4.980 -21.367 -10.199 1.00 61.19 84 ALA A O 1
ATOM 705 N N . ILE A 1 85 ? 4.223 -19.690 -8.907 1.00 64.19 85 ILE A N 1
ATOM 706 C CA . ILE A 1 85 ? 3.972 -18.723 -9.985 1.00 64.19 85 ILE A CA 1
ATOM 707 C C . ILE A 1 85 ? 5.274 -18.342 -10.702 1.00 64.19 85 ILE A C 1
ATOM 709 O O . ILE A 1 85 ? 5.266 -18.163 -11.916 1.00 64.19 85 ILE A O 1
ATOM 713 N N . PHE A 1 86 ? 6.383 -18.229 -9.967 1.00 69.25 86 PHE A N 1
ATOM 714 C CA . PHE A 1 86 ? 7.666 -17.797 -10.528 1.00 69.25 86 PHE A CA 1
ATOM 715 C C . PHE A 1 86 ? 8.574 -18.961 -10.933 1.00 69.25 86 PHE A C 1
ATOM 717 O O . PHE A 1 86 ? 9.440 -18.787 -11.786 1.00 69.25 86 PHE A O 1
ATOM 724 N N . GLY A 1 87 ? 8.374 -20.151 -10.354 1.00 66.62 87 GLY A N 1
ATOM 725 C CA . GLY A 1 87 ? 9.023 -21.385 -10.808 1.00 66.62 87 GLY A CA 1
ATOM 726 C C . GLY A 1 87 ? 10.556 -21.376 -10.745 1.00 66.62 87 GLY A C 1
ATOM 727 O O . GLY A 1 87 ? 11.197 -22.050 -11.552 1.00 66.62 87 GLY A O 1
ATOM 728 N N . PHE A 1 88 ? 11.158 -20.610 -9.827 1.00 76.19 88 PHE A N 1
ATOM 729 C CA . PHE A 1 88 ? 12.614 -20.561 -9.683 1.00 76.19 88 PHE A CA 1
ATOM 730 C C . PHE A 1 88 ? 13.186 -21.936 -9.315 1.00 76.19 88 PHE A C 1
ATOM 732 O O . PHE A 1 88 ? 12.662 -22.623 -8.442 1.00 76.19 88 PHE A O 1
ATOM 739 N N . GLN A 1 89 ? 14.292 -22.323 -9.963 1.00 69.62 89 GLN A N 1
ATOM 740 C CA . GLN A 1 89 ? 15.004 -23.571 -9.645 1.00 69.62 89 GLN A CA 1
ATOM 741 C C . GLN A 1 89 ? 15.725 -23.514 -8.291 1.00 69.62 89 GLN A C 1
ATOM 743 O O . GLN A 1 89 ? 15.962 -24.552 -7.679 1.00 69.62 89 GLN A O 1
ATOM 748 N N . SER A 1 90 ? 16.054 -22.305 -7.831 1.00 72.56 90 SER A N 1
ATOM 749 C CA . SER A 1 90 ? 16.739 -22.043 -6.566 1.00 72.56 90 SER A CA 1
ATOM 750 C C . SER A 1 90 ? 15.945 -21.030 -5.751 1.00 72.56 90 SER A C 1
ATOM 752 O O . SER A 1 90 ? 15.470 -20.032 -6.295 1.00 72.56 90 SER A O 1
ATOM 754 N N . GLU A 1 91 ? 15.832 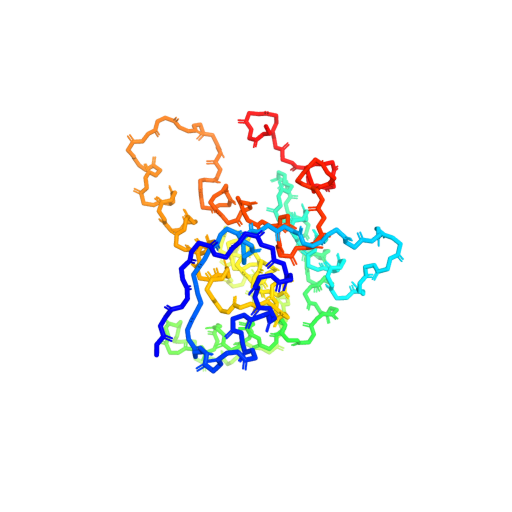-21.266 -4.446 1.00 73.88 91 GLU A N 1
ATOM 755 C CA . GLU A 1 91 ? 15.094 -20.383 -3.545 1.00 73.88 91 GLU A CA 1
ATOM 756 C C . GLU A 1 91 ? 15.779 -19.016 -3.370 1.00 73.88 91 GLU A C 1
ATOM 758 O O . GLU A 1 91 ? 17.004 -18.883 -3.284 1.00 73.88 91 GLU A O 1
ATOM 763 N N . ILE A 1 92 ? 14.961 -17.969 -3.279 1.00 78.75 92 ILE A N 1
ATOM 764 C CA . ILE A 1 92 ? 15.393 -16.610 -2.968 1.00 78.75 92 ILE A CA 1
ATOM 765 C C . ILE A 1 92 ? 15.396 -16.424 -1.450 1.00 78.75 92 ILE A C 1
ATOM 767 O O . ILE A 1 92 ? 14.357 -16.523 -0.798 1.00 78.75 92 ILE A O 1
ATOM 771 N N . HIS A 1 93 ? 16.565 -16.091 -0.896 1.00 78.06 93 HIS A N 1
ATOM 772 C CA . HIS A 1 93 ? 16.765 -15.950 0.555 1.00 78.06 93 HIS A CA 1
ATOM 773 C C . HIS A 1 93 ? 17.060 -14.521 1.028 1.00 78.06 93 HIS A C 1
ATOM 775 O O . HIS A 1 93 ? 17.130 -14.277 2.230 1.00 78.06 93 HIS A O 1
ATOM 781 N N . SER A 1 94 ? 17.259 -13.559 0.119 1.00 85.44 94 SER A N 1
ATOM 782 C CA . SER A 1 94 ? 17.589 -12.180 0.502 1.00 85.44 94 SER A CA 1
ATOM 783 C C . SER A 1 94 ? 16.620 -11.168 -0.091 1.00 85.44 94 SER A C 1
ATOM 785 O O . SER A 1 94 ? 16.226 -11.275 -1.249 1.00 85.44 94 SER A O 1
ATOM 787 N N . VAL A 1 95 ? 16.278 -10.149 0.704 1.00 86.06 95 VAL A N 1
ATOM 788 C CA . VAL A 1 95 ? 15.421 -9.029 0.282 1.00 86.06 95 VAL A CA 1
ATOM 789 C C . VAL A 1 95 ? 16.026 -8.296 -0.914 1.00 86.06 95 VAL A C 1
ATOM 791 O O . VAL A 1 95 ? 15.310 -7.974 -1.852 1.00 86.06 95 VAL A O 1
ATOM 794 N N . ARG A 1 96 ? 17.349 -8.086 -0.926 1.00 89.19 96 ARG A N 1
ATOM 795 C CA . ARG A 1 96 ? 18.035 -7.473 -2.070 1.00 89.19 96 ARG A CA 1
ATOM 796 C C . ARG A 1 96 ? 17.829 -8.282 -3.345 1.00 89.19 96 ARG A C 1
ATOM 798 O O . ARG A 1 96 ? 17.383 -7.726 -4.338 1.00 89.19 96 ARG A O 1
ATOM 805 N N . HIS A 1 97 ? 18.127 -9.582 -3.300 1.00 86.25 97 HIS A N 1
ATOM 806 C CA . HIS A 1 97 ? 17.952 -10.467 -4.452 1.00 86.25 97 HIS A CA 1
ATOM 807 C C . HIS A 1 97 ? 16.479 -10.491 -4.887 1.00 86.25 97 HIS A C 1
ATOM 809 O O . HIS A 1 97 ? 16.192 -10.339 -6.068 1.00 86.25 97 HIS A O 1
ATOM 815 N N . ALA A 1 98 ? 15.548 -10.568 -3.936 1.00 85.81 98 ALA A N 1
ATOM 816 C CA . ALA A 1 98 ? 14.119 -10.517 -4.209 1.00 85.81 98 ALA A CA 1
ATOM 817 C C . ALA A 1 98 ? 13.696 -9.245 -4.962 1.00 85.81 98 ALA A C 1
ATOM 819 O O . ALA A 1 98 ? 13.069 -9.331 -6.014 1.00 85.81 98 ALA A O 1
ATOM 820 N N . LEU A 1 99 ? 14.071 -8.066 -4.455 1.00 89.81 99 LEU A N 1
ATOM 821 C CA . LEU A 1 99 ? 13.752 -6.785 -5.090 1.00 89.81 99 LEU A CA 1
ATOM 822 C C . LEU A 1 99 ? 14.406 -6.654 -6.473 1.00 89.81 99 LEU A C 1
ATOM 824 O O . LEU A 1 99 ? 13.784 -6.128 -7.391 1.00 89.81 99 LEU A O 1
ATOM 828 N N . SER A 1 100 ? 15.629 -7.162 -6.645 1.00 88.69 100 SER A N 1
ATOM 829 C CA . SER A 1 100 ? 16.304 -7.185 -7.947 1.00 88.69 100 SER A CA 1
ATOM 830 C C . SER A 1 100 ? 15.615 -8.103 -8.960 1.00 88.69 100 SER A C 1
ATOM 832 O O . SER A 1 100 ? 15.525 -7.737 -10.125 1.00 88.69 100 SER A O 1
ATOM 834 N N . VAL A 1 101 ? 15.114 -9.265 -8.528 1.00 87.44 101 VAL A N 1
ATOM 835 C CA . VAL A 1 101 ? 14.403 -10.227 -9.391 1.00 87.44 101 VAL A CA 1
ATOM 836 C C . VAL A 1 101 ? 13.018 -9.726 -9.788 1.00 87.44 101 VAL A C 1
ATOM 838 O O . VAL A 1 101 ? 12.621 -9.911 -10.933 1.00 87.44 101 VAL A O 1
ATOM 841 N N . LEU A 1 102 ? 12.301 -9.062 -8.875 1.00 87.19 102 LEU A N 1
ATOM 842 C CA . LEU A 1 102 ? 11.047 -8.369 -9.195 1.00 87.19 102 LEU A CA 1
ATOM 843 C C . LEU A 1 102 ? 11.250 -7.267 -10.239 1.00 87.19 102 LEU A C 1
ATOM 845 O O . LEU A 1 102 ? 10.369 -7.019 -11.053 1.00 87.19 102 LEU A O 1
ATOM 849 N N . GLY A 1 103 ? 12.394 -6.584 -10.199 1.00 88.00 103 GLY A N 1
ATOM 850 C CA . GLY A 1 103 ? 12.589 -5.358 -10.960 1.00 88.00 103 GLY A CA 1
ATOM 851 C C . GLY A 1 103 ? 11.797 -4.188 -10.370 1.00 88.00 103 GLY A C 1
ATOM 852 O O . GLY A 1 103 ? 10.922 -4.341 -9.518 1.00 88.00 103 GLY A O 1
ATOM 853 N N . GLU A 1 104 ? 12.132 -2.974 -10.802 1.00 88.75 104 GLU A N 1
ATOM 854 C CA . GLU A 1 104 ? 11.643 -1.749 -10.162 1.00 88.75 104 GLU A CA 1
ATOM 855 C C . GLU A 1 104 ? 10.113 -1.603 -10.205 1.00 88.75 104 GLU A C 1
ATOM 857 O O . GLU A 1 104 ? 9.498 -1.256 -9.195 1.00 88.75 104 GLU A O 1
ATOM 862 N N . VAL A 1 105 ? 9.495 -1.885 -11.355 1.00 85.56 105 VAL A N 1
ATOM 863 C CA . VAL A 1 105 ? 8.048 -1.706 -11.559 1.00 85.56 105 VAL A CA 1
ATOM 864 C C . VAL A 1 105 ? 7.251 -2.602 -10.611 1.00 85.56 105 VAL A C 1
ATOM 866 O O . VAL A 1 105 ? 6.409 -2.111 -9.852 1.00 85.56 105 VAL A O 1
ATOM 869 N N . ASP A 1 106 ? 7.549 -3.902 -10.591 1.00 84.50 106 ASP A N 1
ATOM 870 C CA . ASP A 1 106 ? 6.817 -4.838 -9.742 1.00 84.50 106 ASP A CA 1
ATOM 871 C C . ASP A 1 106 ? 7.204 -4.701 -8.266 1.00 84.50 106 ASP A C 1
ATOM 873 O O . ASP A 1 106 ? 6.343 -4.863 -7.399 1.00 84.50 106 ASP A O 1
ATOM 877 N N . ALA A 1 107 ? 8.448 -4.322 -7.948 1.00 89.12 107 ALA A N 1
ATOM 878 C CA . ALA A 1 107 ? 8.848 -4.009 -6.577 1.00 89.12 107 ALA A CA 1
ATOM 879 C C . ALA A 1 107 ? 8.029 -2.839 -6.013 1.00 89.12 107 ALA A C 1
ATOM 881 O O . ALA A 1 107 ? 7.485 -2.944 -4.912 1.00 89.12 107 ALA A O 1
ATOM 882 N N . ARG A 1 108 ? 7.868 -1.748 -6.778 1.00 89.69 108 ARG A N 1
ATOM 883 C CA . ARG A 1 108 ? 7.018 -0.614 -6.380 1.00 89.69 108 ARG A CA 1
ATOM 884 C C . ARG A 1 108 ? 5.583 -1.070 -6.143 1.00 89.69 108 ARG A C 1
ATOM 886 O O . ARG A 1 108 ? 5.008 -0.755 -5.101 1.00 89.69 108 ARG A O 1
ATOM 893 N N . ARG A 1 109 ? 5.009 -1.843 -7.067 1.00 84.19 109 ARG A N 1
ATOM 894 C CA . ARG A 1 109 ? 3.630 -2.344 -6.959 1.00 84.19 109 ARG A CA 1
ATOM 895 C C . ARG A 1 109 ? 3.431 -3.238 -5.734 1.00 84.19 109 ARG A C 1
ATOM 897 O O . ARG A 1 109 ? 2.479 -3.042 -4.977 1.00 84.19 109 ARG A O 1
ATOM 904 N N . TRP A 1 110 ? 4.347 -4.175 -5.508 1.00 86.19 110 TRP A N 1
ATOM 905 C CA . TRP A 1 110 ? 4.301 -5.106 -4.384 1.00 86.19 110 TRP A CA 1
ATOM 906 C C . TRP A 1 110 ? 4.427 -4.381 -3.040 1.00 86.19 110 TRP A C 1
ATOM 908 O O . TRP A 1 110 ? 3.629 -4.615 -2.131 1.00 86.19 110 TRP A O 1
ATOM 918 N N . VAL A 1 111 ? 5.373 -3.447 -2.922 1.00 88.69 111 VAL A N 1
ATOM 919 C CA . VAL A 1 111 ? 5.573 -2.670 -1.691 1.00 88.69 111 VAL A CA 1
ATOM 920 C C . VAL A 1 111 ? 4.367 -1.792 -1.398 1.00 88.69 111 VAL A C 1
ATOM 922 O O . VAL A 1 111 ? 3.933 -1.752 -0.253 1.00 88.69 111 VAL A O 1
ATOM 925 N N . ARG A 1 112 ? 3.785 -1.128 -2.406 1.00 84.31 112 ARG A N 1
ATOM 926 C CA . ARG A 1 112 ? 2.560 -0.332 -2.223 1.00 84.31 112 ARG A CA 1
ATOM 927 C C . ARG A 1 112 ? 1.453 -1.175 -1.610 1.00 84.31 112 ARG A C 1
ATOM 929 O O . ARG A 1 112 ? 0.869 -0.783 -0.604 1.00 84.31 112 ARG A O 1
ATOM 936 N N . LEU A 1 113 ? 1.226 -2.362 -2.173 1.00 78.88 113 LEU A N 1
ATOM 937 C CA . LEU A 1 113 ? 0.224 -3.305 -1.690 1.00 78.88 113 LEU A CA 1
ATOM 938 C C . LEU A 1 113 ? 0.499 -3.733 -0.244 1.00 78.88 113 LEU A C 1
ATOM 940 O O . LEU A 1 113 ? -0.388 -3.651 0.604 1.00 78.88 113 LEU A O 1
ATOM 944 N N . VAL A 1 114 ? 1.723 -4.165 0.061 1.00 79.94 114 VAL A N 1
ATOM 945 C CA . VAL A 1 114 ? 2.048 -4.663 1.402 1.00 79.94 114 VAL A CA 1
ATOM 946 C C . VAL A 1 114 ? 2.095 -3.547 2.439 1.00 79.94 114 VAL A C 1
ATOM 948 O O . VAL A 1 114 ? 1.672 -3.782 3.566 1.00 79.94 114 VAL A O 1
ATOM 951 N N . ALA A 1 115 ? 2.525 -2.342 2.076 1.00 81.00 115 ALA A N 1
ATOM 952 C CA . ALA A 1 115 ? 2.505 -1.193 2.969 1.00 81.00 115 ALA A CA 1
ATOM 953 C C . ALA A 1 115 ? 1.075 -0.736 3.282 1.00 81.00 115 ALA A C 1
ATOM 955 O O . ALA A 1 115 ? 0.773 -0.469 4.440 1.00 81.00 115 ALA A O 1
ATOM 956 N N . ALA A 1 116 ? 0.168 -0.729 2.299 1.00 71.94 116 ALA A N 1
ATOM 957 C CA . ALA A 1 116 ? -1.243 -0.414 2.537 1.00 71.94 116 ALA A CA 1
ATOM 958 C C . ALA A 1 116 ? -1.938 -1.479 3.405 1.00 71.94 116 ALA A C 1
ATOM 960 O O . ALA A 1 116 ? -2.609 -1.156 4.382 1.00 71.94 116 ALA A O 1
ATOM 961 N N . VAL A 1 117 ? -1.724 -2.765 3.103 1.00 70.69 117 VAL A N 1
ATOM 962 C CA . VAL A 1 117 ? -2.247 -3.877 3.920 1.00 70.69 117 VAL A CA 1
ATOM 963 C C . VAL A 1 117 ? -1.635 -3.861 5.326 1.00 70.69 117 VAL A C 1
ATOM 965 O O . VAL A 1 117 ? -2.320 -4.144 6.303 1.00 70.69 117 VAL A O 1
ATOM 968 N N . GLY A 1 118 ? -0.342 -3.546 5.424 1.00 73.56 118 GLY A N 1
ATOM 969 C CA . GLY A 1 118 ? 0.428 -3.430 6.658 1.00 73.56 118 GLY A CA 1
ATOM 970 C C . GLY A 1 118 ? -0.089 -2.322 7.569 1.00 73.56 118 GLY A C 1
ATOM 971 O O . GLY A 1 118 ? -0.355 -2.568 8.743 1.00 73.56 118 GLY A O 1
ATOM 972 N N . ALA A 1 119 ? -0.303 -1.134 7.002 1.00 68.25 119 ALA A N 1
ATOM 973 C CA . ALA A 1 119 ? -0.886 0.011 7.691 1.00 68.25 119 ALA A CA 1
ATOM 974 C C . ALA A 1 119 ? -2.289 -0.296 8.241 1.00 68.25 119 ALA A C 1
ATOM 976 O O . ALA A 1 119 ? -2.633 0.170 9.320 1.00 68.25 119 ALA A O 1
ATOM 977 N N . GLY A 1 120 ? -3.069 -1.125 7.538 1.00 63.81 120 GLY A N 1
ATOM 978 C CA . GLY A 1 120 ? -4.421 -1.520 7.934 1.00 63.81 120 GLY A CA 1
ATOM 979 C C . GLY A 1 120 ? -4.542 -2.798 8.777 1.00 63.81 120 GLY A C 1
ATOM 980 O O . GLY A 1 120 ? -5.664 -3.270 8.932 1.00 63.81 120 GLY A O 1
ATOM 981 N N . GLN A 1 121 ? -3.461 -3.399 9.301 1.00 63.22 121 GLN A N 1
ATOM 982 C CA . GLN A 1 121 ? -3.540 -4.720 9.967 1.00 63.22 121 GLN A CA 1
ATOM 983 C C . GLN A 1 121 ? -4.403 -4.773 11.238 1.00 63.22 121 GLN A C 1
ATOM 985 O O . GLN A 1 121 ? -4.888 -5.845 11.588 1.00 63.22 121 GLN A O 1
ATOM 990 N N . GLU A 1 122 ? -4.630 -3.644 11.906 1.00 57.66 122 GLU A N 1
ATOM 991 C CA . GLU A 1 122 ? -5.542 -3.555 13.059 1.00 57.66 122 GLU A CA 1
ATOM 992 C C . GLU A 1 122 ? -6.983 -3.188 12.654 1.00 57.66 122 GLU A C 1
ATOM 994 O O . GLU A 1 122 ? -7.860 -3.052 13.507 1.00 57.66 122 GLU A O 1
ATOM 999 N N . LYS A 1 123 ? -7.250 -3.018 11.353 1.00 62.28 123 LYS A N 1
ATOM 1000 C CA . LYS A 1 123 ? -8.560 -2.646 10.808 1.00 62.28 123 LYS A CA 1
ATOM 1001 C C . LYS A 1 123 ? -9.289 -3.846 10.219 1.00 62.28 123 LYS A C 1
ATOM 1003 O O . LYS A 1 123 ? -8.727 -4.915 9.986 1.00 62.28 123 LYS A O 1
ATOM 1008 N N . THR A 1 124 ? -10.588 -3.667 9.989 1.00 59.31 124 THR A N 1
ATOM 1009 C CA . THR A 1 124 ? -11.429 -4.691 9.370 1.00 59.31 124 THR A CA 1
ATOM 1010 C C . THR A 1 124 ? -10.868 -5.078 8.004 1.00 59.31 124 THR A C 1
ATOM 1012 O O . THR A 1 124 ? -10.455 -4.227 7.212 1.00 59.31 124 THR A O 1
ATOM 1015 N N . SER A 1 125 ? -10.895 -6.378 7.701 1.00 63.84 125 SER A N 1
ATOM 1016 C CA . SER A 1 125 ? -10.469 -6.910 6.402 1.00 63.84 125 SER A CA 1
ATOM 1017 C C . SER A 1 125 ? -11.173 -6.228 5.218 1.00 63.84 125 SER A C 1
ATOM 1019 O O . SER A 1 125 ? -10.583 -6.127 4.145 1.00 63.84 125 SER A O 1
ATOM 1021 N N . ASP A 1 126 ? -12.386 -5.697 5.424 1.00 71.56 126 ASP A N 1
ATOM 1022 C CA . ASP A 1 126 ? -13.163 -4.948 4.430 1.00 71.56 126 ASP A CA 1
ATOM 1023 C C . ASP A 1 126 ? -12.531 -3.607 4.021 1.00 71.56 126 ASP A C 1
ATOM 1025 O O . ASP A 1 126 ? -12.615 -3.231 2.852 1.00 71.56 126 ASP A O 1
ATOM 1029 N N . LEU A 1 127 ? -11.866 -2.887 4.936 1.00 70.38 127 LEU A N 1
ATOM 1030 C CA . LEU A 1 127 ? -11.234 -1.600 4.616 1.00 70.38 127 LEU A CA 1
ATOM 1031 C C . LEU A 1 127 ? -10.046 -1.802 3.668 1.00 70.38 127 LEU A C 1
ATOM 1033 O O . LEU A 1 127 ? -9.927 -1.132 2.640 1.00 70.38 127 LEU A O 1
ATOM 1037 N N . VAL A 1 128 ? -9.202 -2.783 3.990 1.00 69.75 128 VAL A N 1
ATOM 1038 C CA . VAL A 1 128 ? -8.065 -3.186 3.156 1.00 69.75 128 VAL A CA 1
ATOM 1039 C C . VAL A 1 128 ? -8.548 -3.750 1.822 1.00 69.75 128 VAL A C 1
ATOM 1041 O O . VAL A 1 128 ? -8.055 -3.342 0.770 1.00 69.75 128 VAL A O 1
ATOM 1044 N N . LEU A 1 129 ? -9.556 -4.627 1.839 1.00 74.19 129 LEU A N 1
ATOM 1045 C CA . LEU A 1 129 ? -10.160 -5.166 0.621 1.00 74.19 129 LEU A CA 1
ATOM 1046 C C . LEU A 1 129 ? -10.738 -4.053 -0.265 1.00 74.19 129 LEU A C 1
ATOM 1048 O O . LEU A 1 129 ? -10.501 -4.052 -1.469 1.00 74.19 129 LEU A O 1
ATOM 1052 N N . SER A 1 130 ? -11.431 -3.073 0.317 1.00 79.75 130 SER A N 1
ATOM 1053 C CA . SER A 1 130 ? -11.996 -1.930 -0.409 1.00 79.75 130 SER A CA 1
ATOM 1054 C C . SER A 1 130 ? -10.917 -1.108 -1.117 1.00 79.75 130 SER A C 1
ATOM 1056 O O . SER A 1 130 ? -11.095 -0.739 -2.278 1.00 79.75 130 SER A O 1
ATOM 1058 N N . ALA A 1 131 ? -9.783 -0.849 -0.460 1.00 75.88 131 ALA A N 1
ATOM 1059 C CA . ALA A 1 131 ? -8.662 -0.132 -1.071 1.00 75.88 131 ALA A CA 1
ATOM 1060 C C . ALA A 1 131 ? -8.025 -0.934 -2.217 1.00 75.88 131 ALA A C 1
ATOM 1062 O O . ALA A 1 131 ? -7.744 -0.382 -3.280 1.00 75.88 131 ALA A O 1
ATOM 1063 N N . LEU A 1 132 ? -7.867 -2.250 -2.042 1.00 73.06 132 LEU A N 1
ATOM 1064 C CA . LEU A 1 132 ? -7.358 -3.146 -3.084 1.00 73.06 132 LEU A CA 1
ATOM 1065 C C . LEU A 1 132 ? -8.293 -3.217 -4.296 1.00 73.06 132 LEU A C 1
ATOM 1067 O O . LEU A 1 132 ? -7.825 -3.159 -5.432 1.0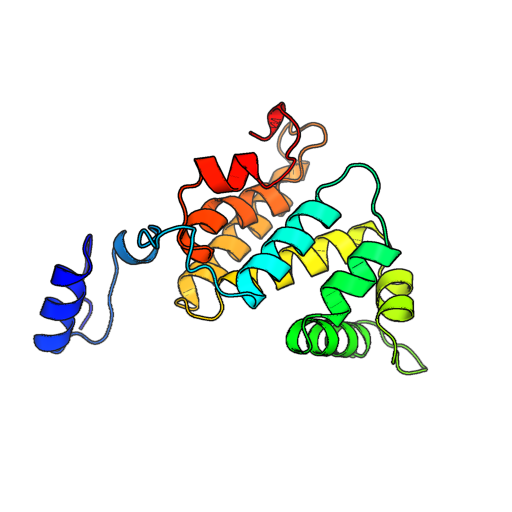0 73.06 132 LEU A O 1
ATOM 1071 N N . VAL A 1 133 ? -9.608 -3.297 -4.070 1.00 79.88 133 VAL A N 1
ATOM 1072 C CA . VAL A 1 133 ? -10.620 -3.281 -5.137 1.00 79.88 13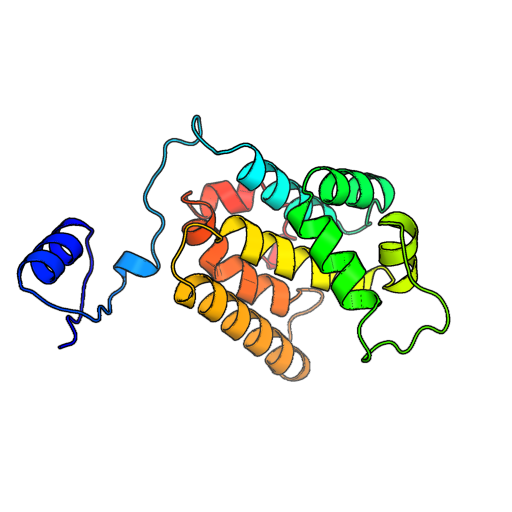3 VAL A CA 1
ATOM 1073 C C . VAL A 1 133 ? -10.568 -1.962 -5.904 1.00 79.88 133 VAL A C 1
ATOM 1075 O O . VAL A 1 133 ? -10.558 -1.983 -7.132 1.00 79.88 133 VAL A O 1
ATOM 1078 N N . ARG A 1 134 ? -10.466 -0.818 -5.213 1.00 84.62 134 ARG A N 1
ATOM 1079 C CA . ARG A 1 134 ? -10.319 0.497 -5.859 1.00 84.62 134 ARG A CA 1
ATOM 1080 C C . ARG A 1 134 ? -9.016 0.618 -6.646 1.00 84.62 134 ARG A C 1
ATOM 1082 O O . ARG A 1 134 ? -9.041 1.131 -7.759 1.00 84.62 134 ARG A O 1
ATOM 1089 N N . GLY A 1 135 ? -7.903 0.120 -6.106 1.00 80.19 135 GLY A N 1
ATOM 1090 C CA . GLY A 1 135 ? -6.625 0.077 -6.820 1.00 80.19 135 GLY A CA 1
ATOM 1091 C C . GLY A 1 135 ? -6.717 -0.772 -8.088 1.00 80.19 135 GLY A C 1
ATOM 1092 O O . GLY A 1 135 ? -6.385 -0.311 -9.177 1.00 80.19 135 GLY A O 1
ATOM 1093 N N . ARG A 1 136 ? -7.257 -1.992 -7.985 1.00 78.19 136 ARG A N 1
ATOM 1094 C CA . ARG A 1 136 ? -7.464 -2.869 -9.147 1.00 78.19 136 ARG A CA 1
ATOM 1095 C C . ARG A 1 136 ? -8.413 -2.251 -10.172 1.00 78.19 136 ARG A C 1
ATOM 1097 O O . ARG A 1 136 ? -8.174 -2.382 -11.366 1.00 78.19 136 ARG A O 1
ATOM 1104 N N . PHE A 1 137 ? -9.465 -1.576 -9.722 1.00 87.44 137 PHE A N 1
ATOM 1105 C CA . PHE A 1 137 ? -10.364 -0.834 -10.598 1.00 87.44 137 PHE A CA 1
ATOM 1106 C C . PHE A 1 137 ? -9.617 0.266 -11.361 1.00 87.44 137 PHE A C 1
ATOM 1108 O O . PHE A 1 137 ? -9.727 0.321 -12.580 1.00 87.44 137 PHE A O 1
ATOM 1115 N N . GLY A 1 138 ? -8.810 1.084 -10.676 1.00 84.81 138 GLY A N 1
ATOM 1116 C CA . GLY A 1 138 ? -7.999 2.125 -11.313 1.00 84.81 138 GLY A CA 1
ATOM 1117 C C . GLY A 1 138 ? -7.018 1.563 -12.343 1.00 84.81 138 GLY A C 1
ATOM 1118 O O . GLY A 1 138 ? -6.905 2.091 -13.443 1.00 84.81 138 GLY A O 1
ATOM 1119 N N . GLU A 1 139 ? -6.370 0.442 -12.030 1.00 80.94 139 GLU A N 1
ATOM 1120 C CA . GLU A 1 139 ? -5.484 -0.264 -12.960 1.00 80.94 139 GLU A CA 1
ATOM 1121 C C . GLU A 1 139 ? -6.206 -0.760 -14.218 1.00 80.94 139 GLU A C 1
ATOM 1123 O O . GLU A 1 139 ? -5.700 -0.603 -15.325 1.00 80.94 139 GLU A O 1
ATOM 1128 N N . LEU A 1 140 ? -7.397 -1.343 -14.056 1.00 86.88 140 LEU A N 1
ATOM 1129 C CA . LEU A 1 140 ? -8.217 -1.799 -15.180 1.00 86.88 140 LEU A CA 1
ATOM 1130 C C . LEU A 1 140 ? -8.777 -0.630 -15.996 1.00 86.88 140 LEU A C 1
ATOM 1132 O O . LEU A 1 140 ? -9.013 -0.787 -17.188 1.00 86.88 140 LEU A O 1
ATOM 1136 N N . LEU A 1 141 ? -8.984 0.528 -15.368 1.00 92.19 141 LEU A N 1
ATOM 1137 C CA . LEU A 1 141 ? -9.462 1.742 -16.022 1.00 92.19 141 LEU A CA 1
ATOM 1138 C C . LEU A 1 141 ? -8.352 2.457 -16.804 1.00 92.19 141 LEU A C 1
ATOM 1140 O O . LEU A 1 141 ? -8.655 3.129 -17.785 1.00 92.19 141 LEU A O 1
ATOM 1144 N N . ALA A 1 142 ? -7.087 2.315 -16.394 1.00 86.88 142 ALA A N 1
ATOM 1145 C CA . ALA A 1 142 ? -5.947 3.041 -16.958 1.00 86.88 142 ALA A CA 1
ATOM 1146 C C . ALA A 1 142 ? -5.884 3.021 -18.501 1.00 86.88 142 ALA A C 1
ATOM 1148 O O . ALA A 1 142 ? -5.790 4.093 -19.093 1.00 86.88 142 ALA A O 1
ATOM 1149 N N . PRO A 1 143 ? -6.073 1.881 -19.198 1.00 89.56 143 PRO A N 1
ATOM 1150 C CA . PRO A 1 143 ? -6.050 1.855 -20.665 1.00 89.56 143 PRO A CA 1
ATOM 1151 C C . PRO A 1 143 ? -7.195 2.630 -21.338 1.00 89.56 143 PRO A C 1
ATOM 1153 O O . PRO A 1 143 ? -7.155 2.860 -22.545 1.00 89.56 143 PRO A O 1
ATOM 1156 N N . HIS A 1 144 ? -8.236 2.994 -20.587 1.00 93.12 144 HIS A N 1
ATOM 1157 C CA . HIS A 1 144 ? -9.481 3.568 -21.096 1.00 93.12 144 HIS A CA 1
ATOM 1158 C C . HIS A 1 144 ? -9.644 5.061 -20.793 1.00 93.12 144 HIS A C 1
ATOM 1160 O O . HIS A 1 144 ? -10.627 5.658 -21.231 1.00 93.12 144 HIS A O 1
ATOM 1166 N N . VAL A 1 145 ? -8.715 5.679 -20.056 1.00 91.94 145 VAL A N 1
ATOM 1167 C CA . VAL A 1 145 ? -8.796 7.097 -19.681 1.00 91.94 145 VAL A CA 1
ATOM 1168 C C . VAL A 1 145 ? -7.469 7.811 -19.891 1.00 91.94 145 VAL A C 1
ATOM 1170 O O . VAL A 1 145 ? -6.397 7.231 -19.757 1.00 91.94 145 VAL A O 1
ATOM 1173 N N . ALA A 1 146 ? -7.522 9.107 -20.189 1.00 88.31 146 ALA A N 1
ATOM 1174 C CA . ALA A 1 146 ? -6.323 9.932 -20.181 1.00 88.31 146 ALA A CA 1
ATOM 1175 C C . ALA A 1 146 ? -5.903 10.195 -18.726 1.00 88.31 146 ALA A C 1
ATOM 1177 O O . ALA A 1 146 ? -6.596 10.903 -18.000 1.00 88.31 146 ALA A O 1
ATOM 1178 N N . HIS A 1 147 ? -4.774 9.626 -18.302 1.00 78.25 147 HIS A N 1
ATOM 1179 C CA . HIS A 1 147 ? -4.245 9.785 -16.938 1.00 78.25 147 HIS A CA 1
ATOM 1180 C C . HIS A 1 147 ? -2.760 10.191 -16.899 1.00 78.25 147 HIS A C 1
ATOM 1182 O O . HIS A 1 147 ? -2.132 10.199 -15.841 1.00 78.25 147 HIS A O 1
ATOM 1188 N N . GLY A 1 148 ? -2.169 10.530 -18.050 1.00 82.88 148 GLY A N 1
ATOM 1189 C CA . GLY A 1 148 ? -0.767 10.936 -18.140 1.00 82.88 148 GLY A CA 1
ATOM 1190 C C . GLY A 1 148 ? 0.181 9.885 -17.550 1.00 82.88 148 GLY A C 1
ATOM 1191 O O . GLY A 1 148 ? 0.145 8.723 -17.941 1.00 82.88 148 GLY A O 1
ATOM 1192 N N . LYS A 1 149 ? 1.032 10.305 -16.607 1.00 71.44 149 LYS A N 1
ATOM 1193 C CA . LYS A 1 149 ? 1.969 9.428 -15.879 1.00 71.44 149 LYS A CA 1
ATOM 1194 C C . LYS A 1 149 ? 1.439 8.971 -14.513 1.00 71.44 149 LYS A C 1
ATOM 1196 O O . LYS A 1 149 ? 2.163 8.299 -13.785 1.00 71.44 149 LYS A O 1
ATOM 1201 N N . SER A 1 150 ? 0.212 9.347 -14.152 1.00 70.75 150 SER A N 1
ATOM 1202 C CA . SER A 1 150 ? -0.358 9.016 -12.849 1.00 70.75 150 SER A CA 1
ATOM 1203 C C . SER A 1 150 ? -0.630 7.520 -12.738 1.00 70.75 150 SER A C 1
ATOM 1205 O O . SER A 1 150 ? -1.169 6.895 -13.653 1.00 70.75 150 SER A O 1
ATOM 1207 N N . ASP A 1 151 ? -0.277 6.959 -11.586 1.00 69.81 151 ASP A N 1
ATOM 1208 C CA . ASP A 1 151 ? -0.508 5.557 -11.268 1.00 69.81 151 ASP A CA 1
ATOM 1209 C C . ASP A 1 151 ? -1.899 5.380 -10.645 1.00 69.81 151 ASP A C 1
ATOM 1211 O O . ASP A 1 151 ? -2.123 5.664 -9.465 1.00 69.81 151 ASP A O 1
ATOM 1215 N N . LEU A 1 152 ? -2.857 4.924 -11.456 1.00 77.44 152 LEU A N 1
ATOM 1216 C CA . LEU A 1 152 ? -4.250 4.777 -11.026 1.00 77.44 152 LEU A CA 1
ATOM 1217 C C . LEU A 1 152 ? -4.460 3.634 -10.023 1.00 77.44 152 LEU A C 1
ATOM 1219 O O . LEU A 1 152 ? -5.420 3.672 -9.249 1.00 77.44 152 LEU A O 1
ATOM 1223 N N . PHE A 1 153 ? -3.561 2.645 -9.987 1.00 75.06 153 PHE A N 1
ATOM 1224 C CA . PHE A 1 153 ? -3.588 1.615 -8.952 1.00 75.06 153 PHE A CA 1
ATOM 1225 C C . PHE A 1 153 ? -3.243 2.222 -7.593 1.00 75.06 153 PHE A C 1
ATOM 1227 O O . PHE A 1 153 ? -3.968 2.028 -6.614 1.00 75.06 153 PHE A O 1
ATOM 1234 N N . LEU A 1 154 ? -2.158 2.999 -7.547 1.00 66.50 154 LEU A N 1
ATOM 1235 C CA . LEU A 1 154 ? -1.739 3.708 -6.346 1.00 66.50 154 LEU A CA 1
ATOM 1236 C C . LEU A 1 154 ? -2.810 4.702 -5.891 1.00 66.50 154 LEU A C 1
ATOM 1238 O O . LEU A 1 154 ? -3.113 4.743 -4.704 1.00 66.50 154 LEU A O 1
ATOM 1242 N N . LEU A 1 155 ? -3.422 5.444 -6.817 1.00 77.12 155 LEU A N 1
ATOM 1243 C CA . LEU A 1 155 ? -4.517 6.365 -6.503 1.00 77.12 155 LEU A CA 1
ATOM 1244 C C . LEU A 1 155 ? -5.674 5.647 -5.788 1.00 77.12 155 LEU A C 1
ATOM 1246 O O . LEU A 1 155 ? -6.139 6.092 -4.739 1.00 77.12 155 LEU A O 1
ATOM 1250 N N . GLY A 1 156 ? -6.117 4.505 -6.322 1.00 75.94 156 GLY A N 1
ATOM 1251 C CA . GLY A 1 156 ? -7.184 3.716 -5.709 1.00 75.94 156 GLY A CA 1
ATOM 1252 C C . GLY A 1 156 ? -6.803 3.173 -4.329 1.00 75.94 156 GLY A C 1
ATOM 1253 O O . GLY A 1 156 ? -7.626 3.200 -3.411 1.00 75.94 156 GLY A O 1
ATOM 1254 N N . LEU A 1 157 ? -5.549 2.752 -4.159 1.00 69.69 157 LEU A N 1
ATOM 1255 C CA . LEU A 1 157 ? -5.026 2.251 -2.891 1.00 69.69 157 LEU A CA 1
ATOM 1256 C C . LEU A 1 157 ? -4.922 3.353 -1.824 1.00 69.69 157 LEU A C 1
ATOM 1258 O O . LEU A 1 157 ? -5.331 3.147 -0.683 1.00 69.69 157 LEU A O 1
ATOM 1262 N N . LEU A 1 158 ? -4.420 4.532 -2.202 1.00 72.44 158 LEU A N 1
ATOM 1263 C CA . LEU A 1 158 ? -4.268 5.678 -1.304 1.00 72.44 158 LEU A CA 1
ATOM 1264 C C . LEU A 1 158 ? -5.606 6.339 -0.948 1.00 72.44 158 LEU A C 1
ATOM 1266 O O . LEU A 1 158 ? -5.678 7.052 0.045 1.00 72.44 158 LEU A O 1
ATOM 1270 N N . SER A 1 159 ? -6.686 6.054 -1.682 1.00 79.75 159 SER A N 1
ATOM 1271 C CA . SER A 1 159 ? -8.016 6.637 -1.433 1.00 79.75 159 SER A CA 1
ATOM 1272 C C . SER A 1 159 ? -8.639 6.319 -0.064 1.00 79.75 159 SER A C 1
ATOM 1274 O O . SER A 1 159 ? -9.683 6.880 0.262 1.00 79.75 159 SER A O 1
ATOM 1276 N N . LEU A 1 160 ? -8.057 5.383 0.694 1.00 77.00 160 LEU A N 1
ATOM 1277 C CA . LEU A 1 160 ? -8.489 4.991 2.043 1.00 77.00 160 LEU A CA 1
ATOM 1278 C C . LEU A 1 160 ? -7.318 4.926 3.038 1.00 77.00 160 LEU A C 1
ATOM 1280 O O . LEU A 1 160 ? -7.456 4.365 4.127 1.00 77.00 160 LEU A O 1
ATOM 1284 N N . VAL A 1 161 ? -6.141 5.442 2.663 1.00 72.62 161 VAL A N 1
ATOM 1285 C CA . VAL A 1 161 ? -4.934 5.330 3.496 1.00 72.62 161 VAL A CA 1
ATOM 1286 C C . VAL A 1 161 ? -5.024 6.191 4.757 1.00 72.62 161 VAL A C 1
ATOM 1288 O O . VAL A 1 161 ? -4.442 5.839 5.774 1.00 72.62 161 VAL A O 1
ATOM 1291 N N . ASP A 1 162 ? -5.793 7.276 4.717 1.00 70.06 162 ASP A N 1
ATOM 1292 C CA . ASP A 1 162 ? -6.136 8.118 5.863 1.00 70.06 162 ASP A CA 1
ATOM 1293 C C . ASP A 1 162 ? -6.867 7.307 6.941 1.00 70.06 162 ASP A C 1
ATOM 1295 O O . ASP A 1 162 ? -6.455 7.296 8.100 1.00 70.06 162 ASP A O 1
ATOM 1299 N N . ALA A 1 163 ? -7.876 6.526 6.545 1.00 74.44 163 ALA A N 1
ATOM 1300 C CA . ALA A 1 163 ? -8.611 5.630 7.431 1.00 74.44 163 ALA A CA 1
ATOM 1301 C C . ALA A 1 163 ? -7.749 4.467 7.955 1.00 74.44 163 ALA A C 1
ATOM 1303 O O . ALA A 1 163 ? -7.945 4.020 9.086 1.00 74.44 163 ALA A O 1
ATOM 1304 N N . MET A 1 164 ? -6.786 3.984 7.160 1.00 69.38 164 MET A N 1
ATOM 1305 C CA . MET A 1 164 ? -5.829 2.952 7.589 1.00 69.38 164 MET A CA 1
ATOM 1306 C C . MET A 1 164 ? -4.804 3.490 8.591 1.00 69.38 164 MET A C 1
ATOM 1308 O O . MET A 1 164 ? -4.464 2.803 9.548 1.00 69.38 164 MET A O 1
ATOM 1312 N N . LEU A 1 165 ? -4.312 4.709 8.366 1.00 66.00 165 LEU A N 1
ATOM 1313 C CA . LEU A 1 165 ? -3.302 5.360 9.197 1.00 66.00 165 LEU A CA 1
ATOM 1314 C C . LEU A 1 165 ? -3.896 6.133 10.382 1.00 66.00 165 LEU A C 1
ATOM 1316 O O . LEU A 1 165 ? -3.123 6.580 11.228 1.00 66.00 165 LEU A O 1
ATOM 1320 N N . GLU A 1 166 ? -5.228 6.257 10.455 1.00 69.69 166 GLU A N 1
ATOM 1321 C CA . GLU A 1 166 ? -5.961 7.001 11.494 1.00 69.69 166 GLU A CA 1
ATOM 1322 C C . GLU A 1 166 ? -5.533 8.471 11.583 1.00 69.69 166 GLU A C 1
ATOM 1324 O O . GLU A 1 166 ? -5.355 9.044 12.657 1.00 69.69 166 GLU A O 1
ATOM 1329 N N . MET A 1 167 ? -5.349 9.089 10.419 1.00 67.94 167 MET A N 1
ATOM 1330 C CA . MET A 1 167 ? -4.908 10.475 10.306 1.00 67.94 167 MET A CA 1
ATOM 1331 C C . MET A 1 167 ? -5.669 11.195 9.192 1.00 67.94 167 MET A C 1
ATOM 1333 O O . MET A 1 167 ? -6.111 10.542 8.247 1.00 67.94 167 MET A O 1
ATOM 1337 N N . PRO A 1 168 ? -5.813 12.529 9.255 1.00 75.81 168 PRO A N 1
ATOM 1338 C CA . PRO A 1 168 ? -6.434 13.290 8.179 1.00 75.81 168 PRO A CA 1
ATOM 1339 C C . PRO A 1 168 ? -5.701 13.092 6.848 1.00 75.81 168 PRO A C 1
ATOM 1341 O O . PRO A 1 168 ? -4.471 13.147 6.797 1.00 75.81 168 PRO A O 1
ATOM 1344 N N . MET A 1 169 ? -6.451 12.947 5.750 1.00 78.19 169 MET A N 1
ATOM 1345 C CA . MET A 1 169 ? -5.874 12.816 4.405 1.00 78.19 169 MET A CA 1
ATOM 1346 C C . MET A 1 169 ? -4.928 13.977 4.059 1.00 78.19 169 MET A C 1
ATOM 1348 O O . MET A 1 169 ? -3.911 13.772 3.406 1.00 78.19 169 MET A O 1
ATOM 1352 N N . THR A 1 170 ? -5.199 15.189 4.548 1.00 75.50 170 THR A N 1
ATOM 1353 C CA . THR A 1 170 ? -4.314 16.350 4.366 1.00 75.50 170 THR A CA 1
ATOM 1354 C C . THR A 1 170 ? -2.909 16.098 4.914 1.00 75.50 170 THR A C 1
ATOM 1356 O O . THR A 1 170 ? -1.928 16.344 4.218 1.00 75.50 170 THR A O 1
ATOM 1359 N N . GLU A 1 171 ? -2.797 15.519 6.111 1.00 68.19 171 GLU A N 1
ATOM 1360 C CA . GLU A 1 171 ? -1.505 15.178 6.712 1.00 68.19 171 GLU A CA 1
ATOM 1361 C C . GLU A 1 171 ? -0.818 14.010 5.985 1.00 68.19 171 GLU A C 1
ATOM 1363 O O . GLU A 1 171 ? 0.411 13.955 5.912 1.00 68.19 171 GLU A O 1
ATOM 1368 N N . VAL A 1 172 ? -1.588 13.070 5.421 1.00 68.38 172 VAL A N 1
ATOM 1369 C CA . VAL A 1 172 ? -1.034 11.994 4.581 1.00 68.38 172 VAL A CA 1
ATOM 1370 C C . VAL A 1 172 ? -0.377 12.601 3.343 1.00 68.38 172 VAL A C 1
ATOM 1372 O O . VAL A 1 172 ? 0.765 12.270 3.026 1.00 68.38 172 VAL A O 1
ATOM 1375 N N . LEU A 1 173 ? -1.081 13.498 2.650 1.00 70.56 173 LEU A N 1
ATOM 1376 C CA . LEU A 1 173 ? -0.625 14.118 1.404 1.00 70.56 173 LEU A CA 1
ATOM 1377 C C . LEU A 1 173 ? 0.574 15.054 1.607 1.00 70.56 173 LEU A C 1
ATOM 1379 O O . LEU A 1 173 ? 1.373 15.238 0.688 1.00 70.56 173 LEU A O 1
ATOM 1383 N N . GLU A 1 174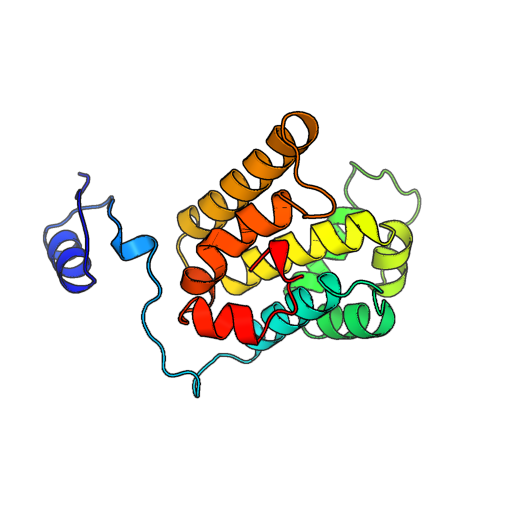 ? 0.734 15.642 2.791 1.00 68.62 174 GLU A N 1
ATOM 1384 C CA . GLU A 1 174 ? 1.953 16.374 3.157 1.00 68.62 174 GLU A CA 1
ATOM 1385 C C . GLU A 1 174 ? 3.156 15.441 3.308 1.00 68.62 174 GLU A C 1
ATOM 1387 O O . GLU A 1 174 ? 4.276 15.795 2.937 1.00 68.62 174 GLU A O 1
ATOM 1392 N N . ARG A 1 175 ? 2.928 14.230 3.826 1.00 64.69 175 ARG A N 1
ATOM 1393 C CA . ARG A 1 175 ? 3.986 13.249 4.066 1.00 64.69 175 ARG A CA 1
ATOM 1394 C C . ARG A 1 175 ? 4.318 12.429 2.827 1.00 64.69 175 ARG A C 1
ATOM 1396 O O . ARG A 1 175 ? 5.462 12.009 2.706 1.00 64.69 175 ARG A O 1
ATOM 1403 N N . ILE A 1 176 ? 3.381 12.176 1.917 1.00 60.62 176 ILE A N 1
ATOM 1404 C CA . ILE A 1 176 ? 3.647 11.420 0.687 1.00 60.62 176 ILE A CA 1
ATOM 1405 C C . ILE A 1 176 ? 3.971 12.402 -0.452 1.00 60.62 176 ILE 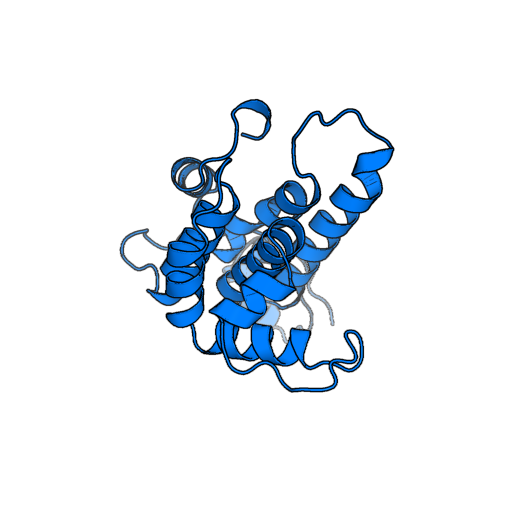A C 1
ATOM 1407 O O . ILE A 1 176 ? 3.129 13.233 -0.804 1.00 60.62 176 ILE A O 1
ATOM 1411 N N . PRO A 1 177 ? 5.166 12.321 -1.070 1.00 55.41 177 PRO A N 1
ATOM 1412 C CA . PRO A 1 177 ? 5.492 13.108 -2.250 1.00 55.41 177 PRO A CA 1
ATOM 1413 C C . PRO A 1 177 ? 4.737 12.531 -3.456 1.00 55.41 177 PRO A C 1
ATOM 1415 O O . PRO A 1 177 ? 5.259 11.698 -4.189 1.00 55.41 177 PRO A O 1
ATOM 1418 N N . LEU A 1 178 ? 3.476 12.929 -3.615 1.00 55.84 178 LEU A N 1
ATOM 1419 C CA . LEU A 1 178 ? 2.694 12.694 -4.827 1.00 55.84 178 LEU A CA 1
ATOM 1420 C C . LEU A 1 178 ? 2.904 13.862 -5.793 1.00 55.84 178 LEU A C 1
ATOM 1422 O O . LEU A 1 178 ? 2.899 15.022 -5.369 1.00 55.84 178 LEU A O 1
ATOM 1426 N N . ASP A 1 179 ? 3.067 13.555 -7.080 1.00 49.94 179 ASP A N 1
ATOM 1427 C CA . ASP A 1 179 ? 3.148 14.559 -8.141 1.00 49.94 179 ASP A CA 1
ATOM 1428 C C . ASP A 1 179 ? 1.911 15.473 -8.102 1.00 49.94 179 ASP A C 1
ATOM 1430 O O . ASP A 1 179 ? 0.794 14.994 -7.917 1.00 49.94 179 ASP A O 1
ATOM 1434 N N . HIS A 1 180 ? 2.094 16.781 -8.315 1.00 44.84 180 HIS A N 1
ATOM 1435 C CA . HIS A 1 180 ? 1.036 17.804 -8.250 1.00 44.84 180 HIS A CA 1
ATOM 1436 C C . HIS A 1 180 ? -0.295 17.482 -8.969 1.00 44.84 180 HIS A C 1
ATOM 1438 O O . HIS A 1 180 ? -1.325 17.849 -8.420 1.00 44.84 180 HIS A O 1
ATOM 1444 N N . PRO A 1 181 ? -0.338 16.814 -10.143 1.00 43.81 181 PRO A N 1
ATOM 1445 C CA . PRO A 1 181 ? -1.607 16.406 -10.766 1.00 43.81 181 PRO A CA 1
ATOM 1446 C C . PRO A 1 181 ? -2.320 15.227 -10.074 1.00 43.81 181 PRO A C 1
ATOM 1448 O O . PRO A 1 181 ? -3.415 14.858 -10.485 1.00 43.81 181 PRO A O 1
ATOM 1451 N N . THR A 1 182 ? -1.699 14.613 -9.066 1.00 43.41 182 THR A N 1
ATOM 1452 C CA . THR A 1 182 ? -2.224 13.468 -8.298 1.00 43.41 182 THR A CA 1
ATOM 1453 C C . THR A 1 182 ? -2.620 13.864 -6.862 1.00 43.41 182 THR A C 1
ATOM 1455 O O . THR A 1 182 ? -3.190 13.040 -6.150 1.00 43.41 182 THR A O 1
ATOM 1458 N N . LYS A 1 183 ? -2.325 15.103 -6.432 1.00 38.25 183 LYS A N 1
ATOM 1459 C CA . LYS A 1 183 ? -2.831 15.721 -5.192 1.00 38.25 183 LYS A CA 1
ATOM 1460 C C . LYS A 1 183 ? -4.112 16.495 -5.472 1.00 38.25 183 LYS A C 1
ATOM 1462 O O . LYS A 1 183 ? -5.004 16.445 -4.601 1.00 38.25 183 LYS A O 1
#

Foldseek 3Di:
DEAEADPDPVSVVVVVVVPHDHYYHCHQQAFQADDPVPQDPQLVLLLVLLQQLQDPDHPLVVNLVSCVVDPVSVVCLQCVCPDVVNVDPDGDDGSSVSDVVCDSVSSSVSSLLCSLCSLQVVGDPVLSVQLQVQLVVQVVCVVVDPDPPDRRSSLSNLPRSCNSRSHDSVVSPVSHPHDPVSD

Radius of gyration: 18.17 Å; chains: 1; bounding box: 48×41×44 Å

Sequence (183 aa):
MLAEKIETQAEFLRAKDQGFVYFQGFFFRRPEMMNTRDMPANRMNYLRMLQEVSRPELNLKELENLVKAEASVCYRLLRYLNSAIFGFQSEIHSVRHALSVLGEVDARRWVRLVAAVGAGQEKTSDLVLSALVRGRFGELLAPHVAHGKSDLFLLGLLSLVDAMLEMPMTEVLERIPLDHPTK